Protein AF-A0A743YDM2-F1 (afdb_monomer)

Foldseek 3Di:
DVVVVVVVVLVVVVVVLLVVQVVCVVVLPDDDLVVLLSLLSLQVSLVVQLVVCLVVVQPVNAQVCSLQCVNRDDPSSSPRPQVNQKGKHWDADPQSKIKIKIFGFECPCCVRPNLVRQVSSVVSNVVPPPDPFAKDKDQFLVVVCVDPRVRVNVVCVVGYDDGRTMMIMTIGDND

Organism: Salmonella enterica (NCBI:txid28901)

Nearest PDB structures (foldseek):
  5n9s-assembly1_A  TM=4.326E-01  e=4.374E-01  Homo sapiens
  6j0f-assembly1_A  TM=4.105E-01  e=1.142E+00  Photorhabdus asymbiotica subsp. asymbiotica ATCC 43949
  3hdu-assembly1_A  TM=2.622E-01  e=3.794E+00  Syntrophus aciditrophicus SB
  4i3h-assembly1_B  TM=2.289E-01  e=6.914E+00  Streptococcus pneumoniae TIGR4
  6qao-assembly2_E  TM=2.071E-01  e=9.333E+00  Homo sapiens

Sequence (175 aa):
MLQFIVVFFGTLVSVVTVNTFDHIGSQVSLISNANAKAYVNILFQRQLFSYSFCRYAGQKCDADTLSIPRLYLPLPLAQGPVQQQLYTCYQELNNNGFVLLTGFEHDFLESKVGLLKAWQIVNAMMDSIATDVPLTVYTSRNKLMANDWKKINACVNEHVTVNDSFFLVSKYTGE

Structure (mmCIF, N/CA/C/O backbone):
data_AF-A0A743YDM2-F1
#
_entry.id   AF-A0A743YDM2-F1
#
loop_
_atom_site.group_PDB
_atom_site.id
_atom_site.type_symbol
_atom_site.label_atom_id
_atom_site.label_alt_id
_atom_site.label_comp_id
_atom_site.label_asym_id
_atom_site.label_entity_id
_atom_site.label_seq_id
_atom_site.pdbx_PDB_ins_code
_atom_site.Cartn_x
_atom_site.Cartn_y
_atom_site.Cartn_z
_atom_site.occupancy
_atom_site.B_iso_or_equiv
_atom_site.auth_seq_id
_atom_site.auth_comp_id
_atom_site.auth_asym_id
_atom_site.auth_atom_id
_atom_site.pdbx_PDB_model_num
ATOM 1 N N . MET A 1 1 ? 7.419 19.513 -16.460 1.00 35.84 1 MET A N 1
ATOM 2 C CA . MET A 1 1 ? 6.899 20.679 -15.707 1.00 35.84 1 MET A CA 1
ATOM 3 C C . MET A 1 1 ? 5.604 20.345 -14.955 1.00 35.84 1 MET A C 1
ATOM 5 O O . MET A 1 1 ? 5.561 20.575 -13.758 1.00 35.84 1 MET A O 1
ATOM 9 N N . LEU A 1 2 ? 4.607 19.704 -15.588 1.00 28.81 2 LEU A N 1
ATOM 10 C CA . LEU A 1 2 ? 3.336 19.315 -14.941 1.00 28.81 2 LEU A CA 1
ATOM 11 C C . LEU A 1 2 ? 3.485 18.308 -13.771 1.00 28.81 2 LEU A C 1
ATOM 13 O O . LEU A 1 2 ? 2.856 18.469 -12.734 1.00 28.81 2 LEU A O 1
ATOM 17 N N . GLN A 1 3 ? 4.368 17.308 -13.884 1.00 34.09 3 GLN A N 1
ATOM 18 C CA . GLN A 1 3 ? 4.588 16.308 -12.820 1.00 34.09 3 GLN A CA 1
ATOM 19 C C . GLN A 1 3 ? 5.257 16.880 -11.559 1.00 34.09 3 GLN A C 1
ATOM 21 O O . GLN A 1 3 ? 4.921 16.474 -10.452 1.00 34.09 3 GLN A O 1
ATOM 26 N N . PHE A 1 4 ? 6.152 17.864 -11.710 1.00 27.94 4 PHE A N 1
ATOM 27 C CA . PHE A 1 4 ? 6.737 18.579 -10.569 1.00 27.94 4 PHE A CA 1
ATOM 28 C C . PHE A 1 4 ? 5.678 19.376 -9.809 1.00 27.94 4 PHE A C 1
ATOM 30 O O . PHE A 1 4 ? 5.741 19.447 -8.590 1.00 27.94 4 PHE A O 1
ATOM 37 N N . ILE A 1 5 ? 4.676 19.911 -10.511 1.00 32.78 5 ILE A N 1
ATOM 38 C CA . ILE A 1 5 ? 3.542 20.617 -9.909 1.00 32.78 5 ILE A CA 1
ATOM 39 C C . ILE A 1 5 ? 2.661 19.632 -9.125 1.00 32.78 5 ILE A C 1
ATOM 41 O O . ILE A 1 5 ? 2.328 19.914 -7.982 1.00 32.78 5 ILE A O 1
ATOM 45 N N . VAL A 1 6 ? 2.357 18.446 -9.663 1.00 41.78 6 VAL A N 1
ATOM 46 C CA . VAL A 1 6 ? 1.567 17.422 -8.945 1.00 41.78 6 VAL A CA 1
ATOM 47 C C . VAL A 1 6 ? 2.293 16.912 -7.697 1.00 41.78 6 VAL A C 1
ATOM 49 O O . VAL A 1 6 ? 1.687 16.833 -6.632 1.00 41.78 6 VAL A O 1
ATOM 52 N N . VAL A 1 7 ? 3.598 16.633 -7.789 1.00 39.94 7 VAL A N 1
ATOM 53 C CA . VAL A 1 7 ? 4.407 16.239 -6.623 1.00 39.94 7 VAL A CA 1
ATOM 54 C C . VAL A 1 7 ? 4.494 17.388 -5.618 1.00 39.94 7 VAL A C 1
ATOM 56 O O . VAL A 1 7 ? 4.344 17.155 -4.424 1.00 39.94 7 VAL A O 1
ATOM 59 N N . PHE A 1 8 ? 4.658 18.634 -6.067 1.00 36.44 8 PHE A N 1
ATOM 60 C CA . PHE A 1 8 ? 4.736 19.814 -5.201 1.00 36.44 8 PHE A CA 1
ATOM 61 C C . PHE A 1 8 ? 3.412 20.117 -4.485 1.00 36.44 8 PHE A C 1
ATOM 63 O O . PHE A 1 8 ? 3.421 20.301 -3.272 1.00 36.44 8 PHE A O 1
ATOM 70 N N . PHE A 1 9 ? 2.269 20.092 -5.180 1.00 37.41 9 PHE A N 1
ATOM 71 C CA . PHE A 1 9 ? 0.946 20.259 -4.564 1.00 37.41 9 PHE A CA 1
ATOM 72 C C . PHE A 1 9 ? 0.559 19.057 -3.699 1.00 37.41 9 PHE A C 1
ATOM 74 O O . PHE A 1 9 ? 0.016 19.251 -2.615 1.00 37.41 9 PHE A O 1
ATOM 81 N N . GLY A 1 10 ? 0.915 17.835 -4.107 1.00 38.91 10 GLY A N 1
ATOM 82 C CA . GLY A 1 10 ? 0.796 16.642 -3.269 1.00 38.91 10 GLY A CA 1
ATOM 83 C C . GLY A 1 10 ? 1.594 16.786 -1.974 1.00 38.91 10 GLY A C 1
ATOM 84 O O . GLY A 1 10 ? 1.074 16.482 -0.908 1.00 38.91 10 GLY A O 1
ATOM 85 N N . THR A 1 11 ? 2.806 17.348 -2.052 1.00 41.12 11 THR A N 1
ATOM 86 C CA . THR A 1 11 ? 3.672 17.627 -0.896 1.00 41.12 11 THR A CA 1
ATOM 87 C C . THR A 1 11 ? 3.130 18.776 -0.038 1.00 41.12 11 THR A C 1
ATOM 89 O O . THR A 1 11 ? 3.156 18.670 1.181 1.00 41.12 11 THR A O 1
ATOM 92 N N . LEU A 1 12 ? 2.580 19.842 -0.629 1.00 35.06 12 LEU A N 1
ATOM 93 C CA . LEU A 1 12 ? 1.975 20.976 0.087 1.00 35.06 12 LEU A CA 1
ATOM 94 C C . LEU A 1 12 ? 0.701 20.577 0.837 1.00 35.06 12 LEU A C 1
ATOM 96 O O . LEU A 1 12 ? 0.570 20.892 2.018 1.00 35.06 12 LEU A O 1
ATOM 100 N N . VAL A 1 13 ? -0.199 19.829 0.187 1.00 45.97 13 VAL A N 1
ATOM 101 C CA . VAL A 1 13 ? -1.374 19.238 0.844 1.00 45.97 13 VAL A CA 1
ATOM 102 C C . VAL A 1 13 ? -0.910 18.335 1.982 1.00 45.97 13 VAL A C 1
ATOM 104 O O . VAL A 1 13 ? -1.405 18.488 3.095 1.00 45.97 13 VAL A O 1
ATOM 107 N N . SER A 1 14 ? 0.094 17.487 1.740 1.00 42.56 14 SER A N 1
ATOM 108 C CA . SER A 1 14 ? 0.728 16.620 2.738 1.00 42.56 14 SER A CA 1
ATOM 109 C C . SER A 1 14 ? 1.306 17.361 3.942 1.00 42.56 14 SER A C 1
ATOM 111 O O . SER A 1 14 ? 1.074 16.948 5.069 1.00 42.56 14 SER A O 1
ATOM 113 N N . VAL A 1 15 ? 2.039 18.457 3.746 1.00 41.38 15 VAL A N 1
ATOM 114 C CA . VAL A 1 15 ? 2.646 19.235 4.841 1.00 41.38 15 VAL A CA 1
ATOM 115 C C . VAL A 1 15 ? 1.570 19.936 5.676 1.00 41.38 15 VAL A C 1
ATOM 117 O O . VAL A 1 15 ? 1.643 19.923 6.905 1.00 41.38 15 VAL A O 1
ATOM 120 N N . VAL A 1 16 ? 0.522 20.471 5.039 1.00 40.78 16 VAL A N 1
ATOM 121 C CA . VAL A 1 16 ? -0.652 21.013 5.749 1.00 40.78 16 VAL A CA 1
ATOM 122 C C . VAL A 1 16 ? -1.383 19.908 6.519 1.00 40.78 16 VAL A C 1
ATOM 124 O O . VAL A 1 16 ? -1.820 20.128 7.650 1.00 40.78 16 VAL A O 1
ATOM 127 N N . THR A 1 17 ? -1.457 18.693 5.967 1.00 44.97 17 THR A N 1
ATOM 128 C CA . THR A 1 17 ? -2.038 17.557 6.692 1.00 44.97 17 THR A CA 1
ATOM 129 C C . THR A 1 17 ? -1.159 17.142 7.870 1.00 44.97 17 THR A C 1
ATOM 131 O O . THR A 1 17 ? -1.695 16.972 8.956 1.00 44.97 17 THR A O 1
ATOM 134 N N . VAL A 1 18 ? 0.167 17.045 7.718 1.00 41.50 18 VAL A N 1
ATOM 135 C CA . VAL A 1 18 ? 1.112 16.665 8.793 1.00 41.50 18 VAL A CA 1
ATOM 136 C C . VAL A 1 18 ? 0.987 17.583 10.017 1.00 41.50 18 VAL A C 1
ATOM 138 O O . VAL A 1 18 ? 0.868 17.078 11.130 1.00 41.50 18 VAL A O 1
ATOM 141 N N . ASN A 1 19 ? 0.887 18.905 9.827 1.00 35.59 19 ASN A N 1
ATOM 142 C CA . ASN A 1 19 ? 0.643 19.850 10.932 1.00 35.59 19 ASN A CA 1
ATOM 143 C C . ASN A 1 19 ? -0.728 19.654 11.605 1.00 35.59 19 ASN A C 1
ATOM 145 O O . ASN A 1 19 ? -0.878 19.866 12.806 1.00 35.59 19 ASN A O 1
ATOM 149 N N . THR A 1 20 ? -1.729 19.220 10.839 1.00 42.69 20 THR A N 1
ATOM 150 C CA . THR A 1 20 ? -3.049 18.853 11.372 1.00 42.69 20 THR A CA 1
ATOM 151 C C . THR A 1 20 ? -2.995 17.498 12.109 1.00 42.69 20 THR A C 1
ATOM 153 O O . THR A 1 20 ? -3.780 17.256 13.021 1.00 42.69 20 THR A O 1
ATOM 156 N N . PHE A 1 21 ? -2.040 16.622 11.768 1.00 41.91 21 PHE A N 1
ATOM 157 C CA . PHE A 1 21 ? -1.902 15.254 12.287 1.00 41.91 21 PHE A CA 1
ATOM 158 C C . PHE A 1 21 ? -1.112 15.120 13.591 1.00 41.91 21 PHE A C 1
ATOM 160 O O . PHE A 1 21 ? -1.463 14.244 14.384 1.00 41.91 21 PHE A O 1
ATOM 167 N N . ASP A 1 22 ? -0.137 15.991 13.872 1.00 39.44 22 ASP A N 1
ATOM 168 C CA . ASP A 1 22 ? 0.511 16.046 15.200 1.00 39.44 22 ASP A CA 1
ATOM 169 C C . ASP A 1 22 ? -0.520 16.271 16.325 1.00 39.44 22 ASP A C 1
ATOM 171 O O . ASP A 1 22 ? -0.333 15.835 17.459 1.00 39.44 22 ASP A O 1
ATOM 175 N N . HIS A 1 23 ? -1.667 16.873 15.992 1.00 37.69 23 HIS A N 1
ATOM 176 C CA . HIS A 1 23 ? -2.803 17.070 16.895 1.00 37.69 23 HIS A CA 1
ATOM 177 C C . HIS A 1 23 ? -3.857 15.942 16.854 1.00 37.69 23 HIS A C 1
ATOM 179 O O . HIS A 1 23 ? -4.683 15.845 17.759 1.00 37.69 23 HIS A O 1
ATOM 185 N N . ILE A 1 24 ? -3.843 15.054 15.851 1.00 37.78 24 ILE A N 1
ATOM 186 C CA . ILE A 1 24 ? -4.787 13.919 15.753 1.00 37.78 24 ILE A CA 1
ATOM 187 C C . ILE A 1 24 ? -4.379 12.783 16.698 1.00 37.78 24 ILE A C 1
ATOM 189 O O . ILE A 1 24 ? -5.244 12.130 17.283 1.00 37.78 24 ILE A O 1
ATOM 193 N N . GLY A 1 25 ? -3.074 12.587 16.921 1.00 33.50 25 GLY A N 1
ATOM 194 C CA . GLY A 1 25 ? -2.565 11.600 17.880 1.00 33.50 25 GLY A CA 1
ATOM 195 C C . GLY A 1 25 ? -3.013 11.843 19.329 1.00 33.50 25 GLY A C 1
ATOM 196 O O . GLY A 1 25 ? -3.087 10.892 20.105 1.00 33.50 25 GLY A O 1
ATOM 197 N N . SER A 1 26 ? -3.367 13.084 19.683 1.00 34.53 26 SER A N 1
ATOM 198 C CA . SER A 1 26 ? -3.766 13.498 21.036 1.00 34.53 26 SER A CA 1
ATOM 199 C C . SER A 1 26 ? -5.280 13.697 21.234 1.00 34.53 26 SER A C 1
ATOM 201 O O . SER A 1 26 ? -5.707 13.918 22.366 1.00 34.53 26 SER A O 1
ATOM 203 N N . GLN A 1 27 ? -6.116 13.560 20.190 1.00 32.16 27 GLN A N 1
ATOM 204 C CA . GLN A 1 27 ? -7.583 13.751 20.249 1.00 32.16 27 GLN A CA 1
ATOM 205 C C . GLN A 1 27 ? -8.399 12.520 19.791 1.00 32.16 27 GLN A C 1
ATOM 207 O O . GLN A 1 27 ? -9.477 12.633 19.207 1.00 32.16 27 GLN A O 1
ATOM 212 N N . VAL A 1 28 ? -7.904 11.313 20.077 1.00 35.66 28 VAL A N 1
ATOM 213 C CA . VAL A 1 28 ? -8.441 10.018 19.595 1.00 35.66 28 VAL A CA 1
ATOM 214 C C . VAL A 1 28 ? -9.808 9.622 20.211 1.00 35.66 28 VAL A C 1
ATOM 216 O O . VAL A 1 28 ? -10.257 8.494 20.048 1.00 35.66 28 VAL A O 1
ATOM 219 N N . SER A 1 29 ? -10.536 10.508 20.901 1.00 30.08 29 SER A N 1
ATOM 220 C CA . SER A 1 29 ? -11.800 10.125 21.559 1.00 30.08 29 SER A CA 1
ATOM 221 C C . SER A 1 29 ? -13.049 10.187 20.666 1.00 30.08 29 SER A C 1
ATOM 223 O O . SER A 1 29 ? -14.034 9.524 20.985 1.00 30.08 29 SER A O 1
ATOM 225 N N . LEU A 1 30 ? -13.045 10.890 19.523 1.00 35.41 30 LEU A N 1
ATOM 226 C CA . LEU A 1 30 ? -14.233 11.025 18.660 1.00 35.41 30 LEU A CA 1
ATOM 227 C C . LEU A 1 30 ? -13.859 11.122 17.168 1.00 35.41 30 LEU A C 1
ATOM 229 O O . LEU A 1 30 ? -13.587 12.191 16.632 1.00 35.41 30 LEU A O 1
ATOM 233 N N . ILE A 1 31 ? -13.858 9.989 16.463 1.00 42.94 31 ILE A N 1
ATOM 234 C CA . ILE A 1 31 ? -13.616 9.952 15.008 1.00 42.94 31 ILE A CA 1
ATOM 235 C C . ILE A 1 31 ? -14.871 10.404 14.253 1.00 42.94 31 ILE A C 1
ATOM 237 O O . ILE A 1 31 ? -15.864 9.679 14.223 1.00 42.94 31 ILE A O 1
ATOM 241 N N . SER A 1 32 ? -14.800 11.591 13.645 1.00 48.72 32 SER A N 1
ATOM 242 C CA . SER A 1 32 ? -15.741 12.105 12.640 1.00 48.72 32 SER A CA 1
ATOM 243 C C . SER A 1 32 ? -15.372 11.610 11.226 1.00 48.72 32 SER A C 1
ATOM 245 O O . SER A 1 32 ? -14.256 11.135 11.002 1.00 48.72 32 SER A O 1
ATOM 247 N N . ASN A 1 33 ? -16.264 11.766 10.235 1.00 53.03 33 ASN A N 1
ATOM 248 C CA . ASN A 1 33 ? -15.992 11.433 8.819 1.00 53.03 33 ASN A CA 1
ATOM 249 C C . ASN A 1 33 ? -14.731 12.117 8.247 1.00 53.03 33 ASN A C 1
ATOM 251 O O . ASN A 1 33 ? -14.134 11.613 7.296 1.00 53.03 33 ASN A O 1
ATOM 255 N N . ALA A 1 34 ? -14.308 13.251 8.815 1.00 53.41 34 ALA A N 1
ATOM 256 C CA . ALA A 1 34 ? -13.083 13.938 8.409 1.00 53.41 34 ALA A CA 1
ATOM 257 C C . ALA A 1 34 ? -11.826 13.112 8.736 1.00 53.41 34 ALA A C 1
ATOM 259 O O . ALA A 1 34 ? -10.914 13.036 7.918 1.00 53.41 34 ALA A O 1
ATOM 260 N N . ASN A 1 35 ? -11.815 12.419 9.878 1.00 60.00 35 ASN A N 1
ATOM 261 C CA . ASN A 1 35 ? -10.681 11.606 10.322 1.00 60.00 35 ASN A CA 1
ATOM 262 C C . ASN A 1 35 ? -10.539 10.329 9.479 1.00 60.00 35 ASN A C 1
ATOM 264 O O . ASN A 1 35 ? -9.427 9.950 9.123 1.00 60.00 35 ASN A O 1
ATOM 268 N N . ALA A 1 36 ? -11.657 9.706 9.087 1.00 64.12 36 ALA A N 1
ATOM 269 C CA . ALA A 1 36 ? -11.654 8.573 8.159 1.00 64.12 36 ALA A CA 1
ATOM 270 C C . ALA A 1 36 ? -11.031 8.956 6.804 1.00 64.12 36 ALA A C 1
ATOM 272 O O . ALA A 1 36 ? -10.113 8.286 6.336 1.00 64.12 36 ALA A O 1
ATOM 273 N N . LYS A 1 37 ? -11.449 10.091 6.223 1.00 64.75 37 LYS A N 1
ATOM 274 C CA . LYS A 1 37 ? -10.855 10.637 4.989 1.00 64.75 37 LYS A CA 1
ATOM 275 C C . LYS A 1 37 ? -9.361 10.933 5.136 1.00 64.75 37 LYS A C 1
ATOM 277 O O . LYS A 1 37 ? -8.604 10.766 4.187 1.00 64.75 37 LYS A O 1
ATOM 282 N N . ALA A 1 38 ? -8.927 11.339 6.325 1.00 69.62 38 ALA A N 1
ATOM 283 C CA . ALA A 1 38 ? -7.529 11.617 6.613 1.00 69.62 38 ALA A CA 1
ATOM 284 C C . ALA A 1 38 ? -6.662 10.338 6.542 1.00 69.62 38 ALA A C 1
ATOM 286 O O . ALA A 1 38 ? -5.636 10.340 5.863 1.00 69.62 38 ALA A O 1
ATOM 287 N N . TYR A 1 39 ? -7.101 9.228 7.154 1.00 74.62 39 TYR A N 1
ATOM 288 C CA . TYR A 1 39 ? -6.417 7.926 7.044 1.00 74.62 39 TYR A CA 1
ATOM 289 C C . TYR A 1 39 ? -6.379 7.408 5.605 1.00 74.62 39 TYR A C 1
ATOM 291 O O . TYR A 1 39 ? -5.335 6.947 5.143 1.00 74.62 39 TYR A O 1
ATOM 299 N N . VAL A 1 40 ? -7.499 7.539 4.888 1.00 73.06 40 VAL A N 1
ATOM 300 C CA . VAL A 1 40 ? -7.595 7.208 3.461 1.00 73.06 40 VAL A CA 1
ATOM 301 C C . VAL A 1 40 ? -6.563 7.988 2.646 1.00 73.06 40 VAL A C 1
ATOM 303 O O . VAL A 1 40 ? -5.809 7.396 1.877 1.00 73.06 40 VAL A O 1
ATOM 306 N N . ASN A 1 41 ? -6.468 9.301 2.855 1.00 74.19 41 ASN A N 1
ATOM 307 C CA . ASN A 1 41 ? -5.522 10.149 2.135 1.00 74.19 41 ASN A CA 1
ATOM 308 C C . ASN A 1 41 ? -4.063 9.763 2.404 1.00 74.19 41 ASN A C 1
ATOM 310 O O . ASN A 1 41 ? -3.278 9.713 1.461 1.00 74.19 41 ASN A O 1
ATOM 314 N N . ILE A 1 42 ? -3.692 9.453 3.651 1.00 77.62 42 ILE A N 1
ATOM 315 C CA . ILE A 1 42 ? -2.323 9.018 3.981 1.00 77.62 42 ILE A CA 1
ATOM 316 C C . ILE A 1 42 ? -1.993 7.700 3.271 1.00 77.62 42 ILE A C 1
ATOM 318 O O . ILE A 1 42 ? -0.915 7.576 2.683 1.00 77.62 42 ILE A O 1
ATOM 322 N N . LEU A 1 43 ? -2.907 6.726 3.305 1.00 82.06 43 LEU A N 1
ATOM 323 C CA . LEU A 1 43 ? -2.708 5.438 2.643 1.00 82.06 43 LEU A CA 1
ATOM 324 C C . LEU A 1 43 ? -2.558 5.609 1.126 1.00 82.06 43 LEU A C 1
ATOM 326 O O . LEU A 1 43 ? -1.627 5.065 0.533 1.00 82.06 43 LEU A O 1
ATOM 330 N N . PHE A 1 44 ? -3.421 6.418 0.504 1.00 78.12 44 PHE A N 1
ATOM 331 C CA . PHE A 1 44 ? -3.321 6.733 -0.921 1.00 78.12 44 PHE A CA 1
ATOM 332 C C . PHE A 1 44 ? -2.023 7.452 -1.269 1.00 78.12 44 PHE A C 1
ATOM 334 O O . PHE A 1 44 ? -1.393 7.107 -2.264 1.00 78.12 44 PHE A O 1
ATOM 341 N N . GLN A 1 45 ? -1.594 8.425 -0.461 1.00 79.50 45 GLN A N 1
ATOM 342 C CA . GLN A 1 45 ? -0.308 9.091 -0.655 1.00 79.50 45 GLN A CA 1
ATOM 343 C C . GLN A 1 45 ? 0.824 8.066 -0.628 1.00 79.50 45 GLN A C 1
ATOM 345 O O . GLN A 1 45 ? 1.646 8.044 -1.542 1.00 79.50 45 GLN A O 1
ATOM 350 N N . ARG A 1 46 ? 0.838 7.177 0.374 1.00 85.75 46 ARG A N 1
ATOM 351 C CA . ARG A 1 46 ? 1.853 6.127 0.487 1.00 85.75 46 ARG A CA 1
ATOM 352 C C . ARG A 1 46 ? 1.880 5.238 -0.758 1.00 85.75 46 ARG A C 1
ATOM 354 O O . ARG A 1 46 ? 2.941 5.105 -1.364 1.00 85.75 46 ARG A O 1
ATOM 361 N N . GLN A 1 47 ? 0.726 4.731 -1.192 1.00 86.31 47 GLN A N 1
ATOM 362 C CA . GLN A 1 47 ? 0.600 3.914 -2.403 1.00 86.31 47 GLN A CA 1
ATOM 363 C C . GLN A 1 47 ? 1.059 4.663 -3.661 1.00 86.31 47 GLN A C 1
ATOM 365 O O . GLN A 1 47 ? 1.773 4.100 -4.489 1.00 86.31 47 GLN A O 1
ATOM 370 N N . LEU A 1 48 ? 0.669 5.930 -3.820 1.00 82.31 48 LEU A N 1
ATOM 371 C CA . LEU A 1 48 ? 1.005 6.747 -4.986 1.00 82.31 48 LEU A CA 1
ATOM 372 C C . LEU A 1 48 ? 2.517 6.971 -5.101 1.00 82.31 48 LEU A C 1
ATOM 374 O O . LEU A 1 48 ? 3.077 6.829 -6.192 1.00 82.31 48 LEU A O 1
ATOM 378 N N . PHE A 1 49 ? 3.178 7.300 -3.987 1.00 84.25 49 PHE A N 1
ATOM 379 C CA . PHE A 1 49 ? 4.630 7.467 -3.949 1.00 84.25 49 PHE A CA 1
ATOM 380 C C . PHE A 1 49 ? 5.348 6.137 -4.207 1.00 84.25 49 PHE A C 1
ATOM 382 O O . PHE A 1 49 ? 6.237 6.109 -5.057 1.00 84.25 49 PHE A O 1
ATOM 389 N N . SER A 1 50 ? 4.931 5.034 -3.569 1.00 88.06 50 SER A N 1
ATOM 390 C CA . SER A 1 50 ? 5.491 3.696 -3.829 1.00 88.06 50 SER A CA 1
ATOM 391 C C . SER A 1 50 ? 5.347 3.292 -5.299 1.00 88.06 50 SER A C 1
ATOM 393 O O . SER A 1 50 ? 6.316 2.869 -5.922 1.00 88.06 50 SER A O 1
ATOM 395 N N . TYR A 1 51 ? 4.156 3.464 -5.878 1.00 87.00 51 TYR A N 1
ATOM 396 C CA . TYR A 1 51 ? 3.878 3.118 -7.271 1.00 87.00 51 TYR A CA 1
ATOM 397 C C . TYR A 1 51 ? 4.715 3.933 -8.244 1.00 87.00 51 TYR A C 1
ATOM 399 O O . TYR A 1 51 ? 5.334 3.373 -9.147 1.00 87.00 51 TYR A O 1
ATOM 407 N N . SER A 1 52 ? 4.757 5.251 -8.046 1.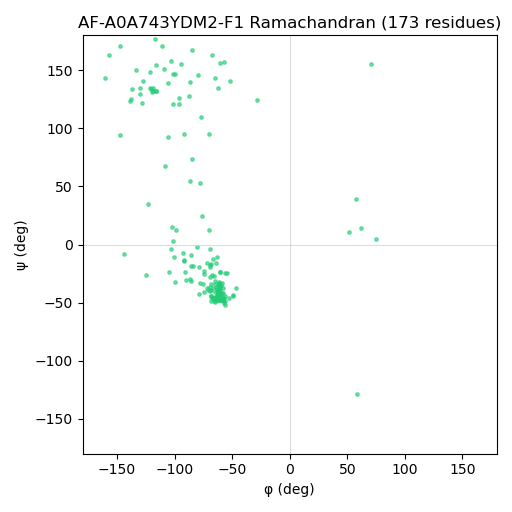00 83.62 52 SER A N 1
ATOM 408 C CA . SER A 1 52 ? 5.556 6.138 -8.887 1.00 83.62 52 SER A CA 1
ATOM 409 C C . SER A 1 52 ? 7.029 5.758 -8.800 1.00 83.62 52 SER A C 1
ATOM 411 O O . SER A 1 52 ? 7.669 5.569 -9.830 1.00 83.62 52 SER A O 1
ATOM 413 N N . PHE A 1 53 ? 7.546 5.562 -7.585 1.00 86.56 53 PHE A N 1
ATOM 414 C CA . PHE A 1 53 ? 8.919 5.129 -7.368 1.00 86.56 53 PHE A CA 1
ATOM 415 C C . PHE A 1 53 ? 9.220 3.814 -8.095 1.00 86.56 53 PHE A C 1
ATOM 417 O O . PHE A 1 53 ? 10.144 3.788 -8.903 1.00 86.56 53 PHE A O 1
ATOM 424 N N . CYS A 1 54 ? 8.412 2.763 -7.912 1.00 87.81 54 CYS A N 1
ATOM 425 C CA . CYS A 1 54 ? 8.640 1.486 -8.593 1.00 87.81 54 CYS A CA 1
ATOM 426 C C . CYS A 1 54 ? 8.555 1.590 -10.114 1.00 87.81 54 CYS A C 1
ATOM 428 O O . CYS A 1 54 ? 9.391 1.022 -10.815 1.00 87.81 54 CYS A O 1
ATOM 430 N N . ARG A 1 55 ? 7.582 2.342 -10.638 1.00 85.19 55 ARG A N 1
ATOM 431 C CA . ARG A 1 55 ? 7.423 2.536 -12.082 1.00 85.19 55 ARG A CA 1
ATOM 432 C C . ARG A 1 55 ? 8.659 3.176 -12.718 1.00 85.19 55 ARG A C 1
ATOM 434 O O . ARG A 1 55 ? 8.988 2.831 -13.847 1.00 85.19 55 ARG A O 1
ATOM 441 N N . TYR A 1 56 ? 9.345 4.078 -12.013 1.00 81.44 56 TYR A N 1
ATOM 442 C CA . TYR A 1 56 ? 10.565 4.724 -12.513 1.00 81.44 56 TYR A CA 1
ATOM 443 C C . TYR A 1 56 ? 11.857 3.969 -12.164 1.00 81.44 56 TYR A C 1
ATOM 445 O O . TYR A 1 56 ? 12.824 4.042 -12.919 1.00 81.44 56 TYR A O 1
ATOM 453 N N . ALA A 1 57 ? 11.895 3.256 -11.037 1.00 78.19 57 ALA A N 1
ATOM 454 C CA . ALA A 1 57 ? 13.074 2.531 -10.564 1.00 78.19 57 ALA A CA 1
ATOM 455 C C . ALA A 1 57 ? 13.225 1.132 -11.193 1.00 78.19 57 ALA A C 1
ATOM 457 O O . ALA A 1 57 ? 14.321 0.564 -11.164 1.00 78.19 57 ALA A O 1
ATOM 458 N N . GLY A 1 58 ? 12.150 0.575 -11.763 1.00 69.75 58 GLY A N 1
ATOM 459 C CA . GLY A 1 58 ? 12.138 -0.761 -12.359 1.00 69.75 58 GLY A CA 1
ATOM 460 C C . GLY A 1 58 ? 12.536 -1.833 -11.341 1.00 69.75 58 GLY A C 1
ATOM 461 O O . GLY A 1 58 ? 12.024 -1.859 -10.224 1.00 69.75 58 GLY A O 1
ATOM 462 N N . GLN A 1 59 ? 13.503 -2.677 -11.707 1.00 63.88 59 GLN A N 1
ATOM 463 C CA . GLN A 1 59 ? 14.002 -3.786 -10.877 1.00 63.88 59 GLN A CA 1
ATOM 464 C C . GLN A 1 59 ? 14.675 -3.357 -9.561 1.00 63.88 59 GLN A C 1
ATOM 466 O O . GLN A 1 59 ? 14.942 -4.198 -8.712 1.00 63.88 59 GLN A O 1
ATOM 471 N N . LYS A 1 60 ? 14.950 -2.060 -9.364 1.00 69.81 60 LYS A N 1
ATOM 472 C CA . LYS A 1 60 ? 15.474 -1.532 -8.092 1.00 69.81 60 LYS A CA 1
ATOM 473 C C . LYS A 1 60 ? 14.388 -1.315 -7.034 1.00 69.81 60 LYS A C 1
ATOM 475 O O . LYS A 1 60 ? 14.698 -0.857 -5.940 1.00 69.81 60 LYS A O 1
ATOM 480 N N . CYS A 1 61 ? 13.124 -1.573 -7.367 1.00 81.94 61 CYS A N 1
ATOM 481 C CA . CYS A 1 61 ? 12.031 -1.522 -6.412 1.00 81.94 61 CYS A CA 1
ATOM 482 C C . CYS A 1 61 ? 11.816 -2.905 -5.799 1.00 81.94 61 CYS A C 1
ATOM 484 O O . CYS A 1 61 ? 11.128 -3.728 -6.388 1.00 81.94 61 CYS A O 1
ATOM 486 N N . ASP A 1 62 ? 12.405 -3.173 -4.639 1.00 82.50 62 ASP A N 1
ATOM 487 C CA . ASP A 1 62 ? 12.141 -4.388 -3.866 1.00 82.50 62 ASP A CA 1
ATOM 488 C C . ASP A 1 62 ? 11.390 -4.077 -2.562 1.00 82.50 62 ASP A C 1
ATOM 490 O O . ASP A 1 62 ? 11.167 -2.918 -2.195 1.00 82.50 62 ASP A O 1
ATOM 494 N N . ALA A 1 63 ? 10.931 -5.133 -1.886 1.00 78.25 63 ALA A N 1
ATOM 495 C CA . ALA A 1 63 ? 10.177 -5.007 -0.641 1.00 78.25 63 ALA A CA 1
ATOM 496 C C . ALA A 1 63 ? 11.003 -4.312 0.458 1.00 78.25 63 ALA A C 1
ATOM 498 O O . ALA A 1 63 ? 10.472 -3.461 1.168 1.00 78.25 63 ALA A O 1
ATOM 499 N N . ASP A 1 64 ? 12.306 -4.593 0.533 1.00 82.75 64 ASP A N 1
ATOM 500 C CA . ASP A 1 64 ? 13.216 -3.989 1.510 1.00 82.75 64 ASP A CA 1
ATOM 501 C C . ASP A 1 64 ? 13.320 -2.473 1.303 1.00 82.75 64 ASP A C 1
ATOM 503 O O . ASP A 1 64 ? 13.154 -1.694 2.242 1.00 82.75 64 ASP A O 1
ATOM 507 N N . THR A 1 65 ? 13.489 -2.024 0.060 1.00 83.12 65 THR A N 1
ATOM 508 C CA . THR A 1 65 ? 13.498 -0.600 -0.298 1.00 83.12 65 THR A CA 1
ATOM 509 C C . THR A 1 65 ? 12.170 0.069 0.060 1.00 83.12 65 THR A C 1
ATOM 511 O O . THR A 1 65 ? 12.138 1.185 0.584 1.00 83.12 65 THR A O 1
ATOM 514 N N . LEU A 1 66 ? 11.051 -0.612 -0.185 1.00 86.12 66 LEU A N 1
ATOM 515 C CA . LEU A 1 66 ? 9.715 -0.085 0.097 1.00 86.12 66 LEU A CA 1
ATOM 516 C C . LEU A 1 66 ? 9.359 -0.076 1.590 1.00 86.12 66 LEU A C 1
ATOM 518 O O . LEU A 1 66 ? 8.528 0.742 2.007 1.00 86.12 66 LEU A O 1
ATOM 522 N N . SER A 1 67 ? 10.015 -0.912 2.394 1.00 80.50 67 SER A N 1
ATOM 523 C CA . SER A 1 67 ? 9.888 -0.931 3.855 1.00 80.50 67 SER A CA 1
ATOM 524 C C . SER A 1 67 ? 10.494 0.306 4.526 1.00 80.50 67 SER A C 1
ATOM 526 O O . SER A 1 67 ? 10.138 0.633 5.656 1.00 80.50 67 SER A O 1
ATOM 528 N N . ILE A 1 68 ? 11.360 1.050 3.823 1.00 84.81 68 ILE A N 1
ATOM 529 C CA . ILE A 1 68 ? 12.027 2.247 4.343 1.00 84.81 68 ILE A CA 1
ATOM 530 C C . ILE A 1 68 ? 11.392 3.498 3.706 1.00 84.81 68 ILE A C 1
ATOM 532 O O . ILE A 1 68 ? 11.852 3.956 2.656 1.00 84.81 68 ILE A O 1
ATOM 536 N N . PRO A 1 69 ? 10.371 4.124 4.342 1.00 80.06 69 PRO A N 1
ATOM 537 C CA . PRO A 1 69 ? 9.645 5.279 3.802 1.00 80.06 69 PRO A CA 1
ATOM 538 C C . PRO A 1 69 ? 10.543 6.387 3.237 1.00 80.06 69 PRO A C 1
ATOM 540 O O . PRO A 1 69 ? 10.232 7.008 2.226 1.00 80.06 69 PRO A O 1
ATOM 543 N N . ARG A 1 70 ? 11.681 6.641 3.892 1.00 81.00 70 ARG A N 1
ATOM 544 C CA . ARG A 1 70 ? 12.609 7.727 3.540 1.00 81.00 70 ARG A CA 1
ATOM 545 C C . ARG A 1 70 ? 13.253 7.569 2.162 1.00 81.00 70 ARG A C 1
ATOM 547 O O . ARG A 1 70 ? 13.809 8.543 1.667 1.00 81.00 70 ARG A O 1
ATOM 554 N N . LEU A 1 71 ? 13.202 6.382 1.557 1.00 81.06 71 LEU A N 1
ATOM 555 C CA . LEU A 1 71 ? 13.794 6.134 0.241 1.00 81.06 71 LEU A CA 1
ATOM 556 C C . LEU A 1 71 ? 12.932 6.653 -0.915 1.00 81.06 71 LEU A C 1
ATOM 558 O O . LEU A 1 71 ? 13.452 6.867 -2.006 1.00 81.06 71 LEU A O 1
ATOM 562 N N . TYR A 1 72 ? 11.637 6.884 -0.686 1.00 79.94 72 TYR A N 1
ATOM 563 C CA . TYR A 1 72 ? 10.708 7.275 -1.752 1.00 79.94 72 TYR A CA 1
ATOM 564 C C . TYR A 1 72 ? 9.627 8.278 -1.330 1.00 79.94 72 TYR A C 1
ATOM 566 O O . TYR A 1 72 ? 8.927 8.810 -2.194 1.00 79.94 72 TYR A O 1
ATOM 574 N N . LEU A 1 73 ? 9.495 8.587 -0.035 1.00 79.69 73 LEU A N 1
ATOM 575 C CA . LEU A 1 73 ? 8.677 9.695 0.452 1.00 79.69 73 LEU A CA 1
ATOM 576 C C . LEU A 1 73 ? 9.547 10.911 0.802 1.00 79.69 73 LEU A C 1
ATOM 578 O O . LEU A 1 73 ? 10.639 10.756 1.354 1.00 79.69 73 LEU A O 1
ATOM 582 N N . PRO A 1 74 ? 9.029 12.136 0.599 1.00 73.62 74 PRO A N 1
ATOM 583 C CA . PRO A 1 74 ? 9.594 13.340 1.197 1.00 73.62 74 PRO A CA 1
ATOM 584 C C . PRO A 1 74 ? 9.782 13.191 2.713 1.00 73.62 74 PRO A C 1
ATOM 586 O O . PRO A 1 74 ? 8.908 12.661 3.402 1.00 73.62 74 PRO A O 1
ATOM 589 N N . LEU A 1 75 ? 10.892 13.718 3.242 1.00 75.75 75 LEU A N 1
ATOM 590 C CA . LEU A 1 75 ? 11.286 13.563 4.648 1.00 75.75 75 LEU A CA 1
ATOM 591 C C . LEU A 1 75 ? 10.168 13.882 5.667 1.00 75.75 75 LEU A C 1
ATOM 593 O O . LEU A 1 75 ? 9.986 13.067 6.572 1.00 75.75 75 LEU A O 1
ATOM 597 N N . PRO A 1 76 ? 9.378 14.970 5.524 1.00 72.44 76 PRO A N 1
ATOM 598 C CA . PRO A 1 76 ? 8.303 15.270 6.474 1.00 72.44 76 PRO A CA 1
ATOM 599 C C . PRO A 1 76 ? 7.223 14.185 6.527 1.00 72.44 76 PRO A C 1
ATOM 601 O O . PRO A 1 76 ? 6.673 13.905 7.585 1.00 72.44 76 PRO A O 1
ATOM 604 N N . LEU A 1 77 ? 6.940 13.536 5.393 1.00 71.19 77 LEU A N 1
ATOM 605 C CA . LEU A 1 77 ? 5.989 12.428 5.341 1.00 71.19 77 LEU A CA 1
ATOM 606 C C . LEU A 1 77 ? 6.617 11.143 5.849 1.00 71.19 77 LEU A C 1
ATOM 608 O O . LEU A 1 77 ? 6.006 10.438 6.639 1.00 71.19 77 LEU A O 1
ATOM 612 N N . ALA A 1 78 ? 7.861 10.865 5.470 1.00 76.31 78 ALA A N 1
ATOM 613 C CA . ALA A 1 78 ? 8.577 9.688 5.942 1.00 76.31 78 ALA A CA 1
ATOM 614 C C . ALA A 1 78 ? 8.762 9.660 7.475 1.00 76.31 78 ALA A C 1
ATOM 616 O O . ALA A 1 78 ? 8.967 8.592 8.048 1.00 76.31 78 ALA A O 1
ATOM 617 N N . GLN A 1 79 ? 8.721 10.821 8.136 1.00 76.50 79 GLN A N 1
ATOM 618 C CA . GLN A 1 79 ? 8.791 10.963 9.593 1.00 76.50 79 GLN A CA 1
ATOM 619 C C . GLN A 1 79 ? 7.419 10.992 10.281 1.00 76.50 79 GLN A C 1
ATOM 621 O O . GLN A 1 79 ? 7.368 10.954 11.508 1.00 76.50 79 GLN A O 1
ATOM 626 N N . GLY A 1 80 ? 6.318 11.035 9.525 1.00 73.69 80 GLY A N 1
ATOM 627 C CA . GLY A 1 80 ? 4.976 11.056 10.094 1.00 73.69 80 GLY A CA 1
ATOM 628 C C . GLY A 1 80 ? 4.686 9.779 10.897 1.00 73.69 80 GLY A C 1
ATOM 629 O O . GLY A 1 80 ? 4.946 8.680 10.401 1.00 73.69 80 GLY A O 1
ATOM 630 N N . PRO A 1 81 ? 4.101 9.869 12.103 1.00 75.38 81 PRO A N 1
ATOM 631 C CA . PRO A 1 81 ? 3.906 8.705 12.972 1.00 75.38 81 PRO A CA 1
ATOM 632 C C . PRO A 1 81 ? 3.000 7.640 12.339 1.00 75.38 81 PRO A C 1
ATOM 634 O O . PRO A 1 81 ? 3.262 6.448 12.458 1.00 75.38 81 PRO A O 1
ATOM 637 N N . VAL A 1 82 ? 1.976 8.054 11.584 1.00 76.75 82 VAL A N 1
ATOM 638 C CA . VAL A 1 82 ? 1.082 7.126 10.866 1.00 76.75 82 VAL A CA 1
ATOM 639 C C . VAL A 1 82 ? 1.796 6.431 9.700 1.00 76.75 82 VAL A C 1
ATOM 641 O O . VAL A 1 82 ? 1.469 5.299 9.372 1.00 76.75 82 VAL A O 1
ATOM 644 N N . GLN A 1 83 ? 2.810 7.057 9.096 1.00 80.31 83 GLN A N 1
ATOM 645 C CA . GLN A 1 83 ? 3.557 6.485 7.965 1.00 80.31 83 GLN A CA 1
ATOM 646 C C . GLN A 1 83 ? 4.466 5.320 8.377 1.00 80.31 83 GLN A C 1
ATOM 648 O O . GLN A 1 83 ? 4.894 4.557 7.511 1.00 80.31 83 GLN A O 1
ATOM 653 N N . GLN A 1 84 ? 4.738 5.180 9.679 1.00 78.88 84 GLN A N 1
ATOM 654 C CA . GLN A 1 84 ? 5.405 4.020 10.279 1.00 78.88 84 GLN A CA 1
ATOM 655 C C . GLN A 1 84 ? 4.434 2.883 10.624 1.00 78.88 84 GLN A C 1
ATOM 657 O O . GLN A 1 84 ? 4.875 1.810 11.005 1.00 78.88 84 GLN A O 1
ATOM 662 N N . GLN A 1 85 ? 3.125 3.124 10.524 1.00 85.00 85 GLN A N 1
ATOM 663 C CA . GLN A 1 85 ? 2.064 2.131 10.740 1.00 85.00 85 GLN A CA 1
ATOM 664 C C . GLN A 1 85 ? 1.503 1.626 9.403 1.00 85.00 85 GLN A C 1
ATOM 666 O O . GLN A 1 85 ? 0.412 1.063 9.348 1.00 85.00 85 GLN A O 1
ATOM 671 N N . LEU A 1 86 ? 2.228 1.892 8.316 1.00 86.38 86 LEU A N 1
ATOM 672 C CA . LEU A 1 86 ? 1.908 1.473 6.964 1.00 86.38 86 LEU A CA 1
ATOM 673 C C . LEU A 1 86 ? 3.030 0.588 6.443 1.00 86.38 86 LEU A C 1
ATOM 675 O O . LEU A 1 86 ? 4.194 0.995 6.470 1.00 86.38 86 LEU A O 1
ATOM 679 N N . TYR A 1 87 ? 2.656 -0.551 5.878 1.00 89.44 87 TYR A N 1
ATOM 680 C CA . TYR A 1 87 ? 3.564 -1.429 5.156 1.00 89.44 87 TYR A CA 1
ATOM 681 C C . TYR A 1 87 ? 3.253 -1.388 3.659 1.00 89.44 87 TYR A C 1
ATOM 683 O O . TYR A 1 87 ? 2.112 -1.155 3.243 1.00 89.44 87 TYR A O 1
ATOM 691 N N . THR A 1 88 ? 4.281 -1.621 2.843 1.00 91.25 88 THR A N 1
ATOM 692 C CA . THR A 1 88 ? 4.139 -1.786 1.396 1.00 91.25 88 THR A CA 1
ATOM 693 C C . THR A 1 88 ? 4.833 -3.075 0.972 1.00 91.25 88 THR A C 1
ATOM 695 O O . THR A 1 88 ? 6.037 -3.219 1.161 1.00 91.25 88 THR A O 1
ATOM 698 N N . CYS A 1 89 ? 4.091 -3.985 0.349 1.00 91.25 89 CYS A N 1
ATOM 699 C CA . CYS A 1 89 ? 4.611 -5.219 -0.228 1.00 91.25 89 CYS A CA 1
ATOM 700 C C . CYS A 1 89 ? 4.804 -5.066 -1.740 1.00 91.25 89 CYS A C 1
ATOM 702 O O . CYS A 1 89 ? 3.997 -4.424 -2.418 1.00 91.25 89 CYS A O 1
ATOM 704 N N . TYR A 1 90 ? 5.827 -5.733 -2.274 1.00 92.56 90 TYR A N 1
ATOM 705 C CA . TYR A 1 90 ? 6.144 -5.745 -3.700 1.00 92.56 90 TYR A CA 1
ATOM 706 C C . TYR A 1 90 ? 6.292 -7.159 -4.248 1.00 92.56 90 TYR A C 1
ATOM 708 O O . TYR A 1 90 ? 6.898 -8.037 -3.628 1.00 92.56 90 TYR A O 1
ATOM 716 N N . GLN A 1 91 ? 5.785 -7.354 -5.461 1.00 92.69 91 GLN A N 1
ATOM 717 C CA . GLN A 1 91 ? 6.060 -8.534 -6.259 1.00 92.69 91 GLN A CA 1
ATOM 718 C C . GLN A 1 91 ? 6.302 -8.157 -7.719 1.00 92.69 91 GLN A C 1
ATOM 720 O O . GLN A 1 91 ? 5.439 -7.573 -8.368 1.00 92.69 91 GLN A O 1
ATOM 725 N N . GLU A 1 92 ? 7.446 -8.578 -8.249 1.00 91.62 92 GLU A N 1
ATOM 726 C CA . GLU A 1 92 ? 7.758 -8.486 -9.673 1.00 91.62 92 GLU A CA 1
ATOM 727 C C . GLU A 1 92 ? 6.824 -9.377 -10.515 1.00 91.62 92 GLU A C 1
ATOM 729 O O . GLU A 1 92 ? 6.443 -10.482 -10.112 1.00 91.62 92 GLU A O 1
ATOM 734 N N . LEU A 1 93 ? 6.463 -8.878 -11.695 1.00 88.50 93 LEU A N 1
ATOM 735 C CA . LEU A 1 93 ? 5.812 -9.601 -12.782 1.00 88.50 93 LEU A CA 1
ATOM 736 C C . LEU A 1 93 ? 6.741 -9.615 -14.010 1.00 88.50 93 LEU A C 1
ATOM 738 O O . LEU A 1 93 ? 7.799 -8.994 -14.027 1.00 88.50 93 LEU A O 1
ATOM 742 N N . ASN A 1 94 ? 6.327 -10.300 -15.075 1.00 83.88 94 ASN A N 1
ATOM 743 C CA . ASN A 1 94 ? 7.077 -10.311 -16.333 1.00 83.88 94 ASN A CA 1
ATOM 744 C C . ASN A 1 94 ? 7.206 -8.892 -16.934 1.00 83.88 94 ASN A C 1
ATOM 746 O O . ASN A 1 94 ? 6.372 -8.027 -16.675 1.00 83.88 94 ASN A O 1
ATOM 750 N N . ASN A 1 95 ? 8.232 -8.675 -17.769 1.00 84.25 95 ASN A N 1
ATOM 751 C CA . ASN A 1 95 ? 8.465 -7.434 -18.528 1.00 84.25 95 ASN A CA 1
ATOM 752 C C . ASN A 1 95 ? 8.590 -6.151 -17.675 1.00 84.25 95 ASN A C 1
ATOM 754 O O . ASN A 1 95 ? 8.098 -5.104 -18.069 1.00 84.25 95 ASN A O 1
ATOM 758 N N . ASN A 1 96 ? 9.253 -6.198 -16.513 1.00 80.94 96 ASN A N 1
ATOM 759 C CA . ASN A 1 96 ? 9.317 -5.082 -15.546 1.00 80.94 96 ASN A CA 1
ATOM 760 C C . ASN A 1 96 ? 7.947 -4.666 -14.967 1.00 80.94 96 ASN A C 1
ATOM 762 O O . ASN A 1 96 ? 7.823 -3.598 -14.359 1.00 80.94 96 ASN A O 1
ATOM 766 N N . GLY A 1 97 ? 6.912 -5.489 -15.149 1.00 88.94 97 GLY A N 1
ATOM 767 C CA . GLY A 1 97 ? 5.646 -5.333 -14.451 1.00 88.94 97 GLY A CA 1
ATOM 768 C C . GLY A 1 97 ? 5.799 -5.603 -12.953 1.00 88.94 97 GLY A C 1
ATOM 769 O O . GLY A 1 97 ? 6.762 -6.220 -12.501 1.00 88.94 97 GLY A O 1
ATOM 770 N N . PHE A 1 98 ? 4.829 -5.161 -12.160 1.00 91.94 98 PHE A N 1
ATOM 771 C CA . PHE A 1 98 ? 4.805 -5.417 -10.725 1.00 91.94 98 PHE A CA 1
ATOM 772 C C . PHE A 1 98 ? 3.397 -5.330 -10.134 1.00 91.94 98 PHE A C 1
ATOM 774 O O . PHE A 1 98 ? 2.478 -4.737 -10.706 1.00 91.94 98 PHE A O 1
ATOM 781 N N . VAL A 1 99 ? 3.256 -5.890 -8.937 1.00 92.69 99 VAL A N 1
ATOM 782 C CA . VAL A 1 99 ? 2.130 -5.681 -8.029 1.00 92.69 99 VAL A CA 1
ATOM 783 C C . VAL A 1 99 ? 2.653 -5.009 -6.769 1.00 92.69 99 VAL A C 1
ATOM 785 O O . VAL A 1 99 ? 3.652 -5.445 -6.195 1.00 92.69 99 VAL A O 1
ATOM 788 N N . LEU A 1 100 ? 1.961 -3.959 -6.343 1.00 93.06 100 LEU A N 1
ATOM 789 C CA . LEU A 1 100 ? 2.184 -3.284 -5.075 1.00 93.06 100 LEU A CA 1
ATOM 790 C C . LEU A 1 100 ? 0.939 -3.380 -4.222 1.00 93.06 100 LEU A C 1
ATOM 792 O O . LEU A 1 100 ? -0.158 -3.084 -4.689 1.00 93.06 100 LEU A O 1
ATOM 796 N N . LEU A 1 101 ? 1.135 -3.707 -2.958 1.00 92.94 101 LEU A N 1
ATOM 797 C CA . LEU A 1 101 ? 0.105 -3.618 -1.941 1.00 92.94 101 LEU A CA 1
ATOM 798 C C . LEU A 1 101 ? 0.574 -2.649 -0.868 1.00 92.94 101 LEU A C 1
ATOM 800 O O . LEU A 1 101 ? 1.683 -2.809 -0.375 1.00 92.94 101 LEU A O 1
ATOM 804 N N . THR A 1 102 ? -0.267 -1.701 -0.471 1.00 90.44 102 THR A N 1
ATOM 805 C CA . THR A 1 102 ? -0.056 -0.891 0.731 1.00 90.44 102 THR A CA 1
ATOM 806 C C . THR A 1 102 ? -1.234 -1.088 1.678 1.00 90.44 102 THR A C 1
ATOM 808 O O . THR A 1 102 ? -2.404 -1.060 1.279 1.00 90.44 102 THR A O 1
ATOM 811 N N . GLY A 1 103 ? -0.919 -1.295 2.953 1.00 88.50 103 GLY A N 1
ATOM 812 C CA . GLY A 1 103 ? -1.893 -1.523 4.013 1.00 88.50 103 GLY A CA 1
ATOM 813 C C . GLY A 1 103 ? -1.427 -0.952 5.347 1.00 88.50 103 GLY A C 1
ATOM 814 O O . GLY A 1 103 ? -0.287 -0.510 5.485 1.00 88.50 103 GLY A O 1
ATOM 815 N N . PHE A 1 104 ? -2.331 -0.950 6.324 1.00 84.88 104 PHE A N 1
ATOM 816 C CA . PHE A 1 104 ? -2.005 -0.615 7.708 1.00 84.88 104 PHE A CA 1
ATOM 817 C C . PHE A 1 104 ? -1.511 -1.847 8.462 1.00 84.88 104 PHE A C 1
ATOM 819 O O . PHE A 1 104 ? -2.091 -2.920 8.313 1.00 84.88 104 PHE A O 1
ATOM 826 N N . GLU A 1 105 ? -0.488 -1.654 9.289 1.00 84.25 105 GLU A N 1
ATOM 827 C CA . GLU A 1 105 ? 0.039 -2.650 10.227 1.00 84.25 105 GLU A CA 1
ATOM 828 C C . GLU A 1 105 ? -1.038 -3.150 11.205 1.00 84.25 105 GLU A C 1
ATOM 830 O O . GLU A 1 105 ? -2.038 -2.464 11.457 1.00 84.25 105 GLU A O 1
ATOM 835 N N . HIS A 1 106 ? -0.806 -4.346 11.755 1.00 76.31 106 HIS A N 1
ATOM 836 C CA . HIS A 1 106 ? -1.663 -5.077 12.699 1.00 76.31 106 HIS A CA 1
ATOM 837 C C . HIS A 1 106 ? -2.548 -4.199 13.581 1.00 76.31 106 HIS A C 1
ATOM 839 O O . HIS A 1 106 ? -2.056 -3.343 14.317 1.00 76.31 106 HIS A O 1
ATOM 845 N N . ASP A 1 107 ? -3.856 -4.459 13.540 1.00 65.81 107 ASP A N 1
ATOM 846 C CA . ASP A 1 107 ? -4.871 -3.872 14.415 1.00 65.81 107 ASP A CA 1
ATOM 847 C C . ASP A 1 107 ? -4.839 -2.335 14.495 1.00 65.81 107 ASP A C 1
ATOM 849 O O . ASP A 1 107 ? -5.534 -1.748 15.322 1.00 65.81 107 ASP A O 1
ATOM 853 N N . PHE A 1 108 ? -4.081 -1.632 13.644 1.00 74.94 108 PHE A N 1
ATOM 854 C CA . PHE A 1 108 ? -3.913 -0.185 13.745 1.00 74.94 108 PHE A CA 1
ATOM 855 C C . PHE A 1 108 ? -5.258 0.515 13.567 1.00 74.94 108 PHE A C 1
ATOM 857 O O . PHE A 1 108 ? -5.638 1.385 14.348 1.00 74.94 108 PHE A O 1
ATOM 864 N N . LEU A 1 109 ? -6.027 0.089 12.568 1.00 67.50 109 LEU A N 1
ATOM 865 C CA . LEU A 1 109 ? -7.360 0.632 12.341 1.00 67.50 109 LEU A CA 1
ATOM 866 C C . LEU A 1 109 ? -8.384 0.118 13.347 1.00 67.50 109 LEU A C 1
ATOM 868 O O . LEU A 1 109 ? -9.282 0.861 13.727 1.00 67.50 109 LEU A O 1
ATOM 872 N N . GLU A 1 110 ? -8.268 -1.124 13.803 1.00 63.59 110 GLU A N 1
ATOM 873 C CA . GLU A 1 110 ? -9.205 -1.666 14.783 1.00 63.59 110 GLU A CA 1
ATOM 874 C C . GLU A 1 110 ? -9.030 -0.982 16.147 1.00 63.59 110 GLU A C 1
ATOM 876 O O . GLU A 1 110 ? -9.993 -0.449 16.698 1.00 63.59 110 GLU A O 1
ATOM 881 N N . SER A 1 111 ? -7.790 -0.876 16.626 1.00 61.78 111 SER A N 1
ATOM 882 C CA . SER A 1 111 ? -7.412 -0.239 17.892 1.00 61.78 111 SER A CA 1
ATOM 883 C C . SER A 1 111 ? -7.658 1.271 17.927 1.00 61.78 111 SER A C 1
ATOM 885 O O . SER A 1 111 ? -7.864 1.832 19.004 1.00 61.78 111 SER A O 1
ATOM 887 N N . LYS A 1 112 ? -7.638 1.952 16.773 1.00 60.50 112 LYS A N 1
ATOM 888 C CA . LYS A 1 112 ? -7.866 3.405 16.687 1.00 60.50 112 LYS A CA 1
ATOM 889 C C . LYS A 1 112 ? -9.276 3.773 16.258 1.00 60.50 112 LYS A C 1
ATOM 891 O O . LYS A 1 112 ? -9.771 4.816 16.673 1.00 60.50 112 LYS A O 1
ATOM 896 N N . VAL A 1 113 ? -9.915 2.958 15.423 1.00 58.03 113 VAL A N 1
ATOM 897 C CA . VAL A 1 113 ? -11.114 3.344 14.666 1.00 58.03 113 VAL A CA 1
ATOM 898 C C . VAL A 1 113 ? -12.292 2.392 14.908 1.00 58.03 113 VAL A C 1
ATOM 900 O O . VAL A 1 113 ? -13.439 2.836 14.865 1.00 58.03 113 VAL A O 1
ATOM 903 N N . GLY A 1 114 ? -12.050 1.130 15.269 1.00 58.12 114 GLY A N 1
ATOM 904 C CA . GLY A 1 114 ? -13.080 0.101 15.436 1.00 58.12 114 GLY A CA 1
ATOM 905 C C . GLY A 1 114 ? -1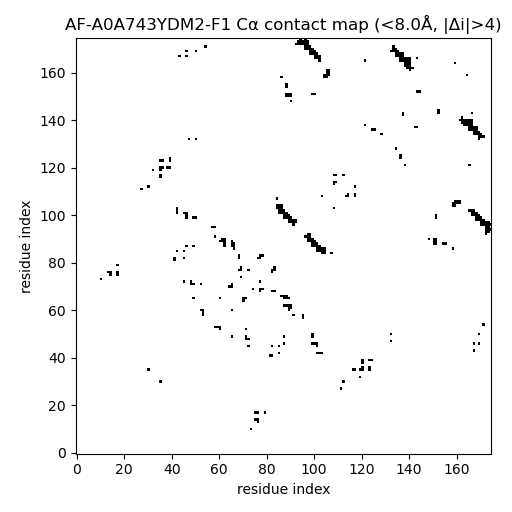3.708 -0.360 14.108 1.00 58.12 114 GLY A C 1
ATOM 906 O O . GLY A 1 114 ? -13.747 0.377 13.120 1.00 58.12 114 GLY A O 1
ATOM 907 N N . LEU A 1 115 ? -14.246 -1.586 14.084 1.00 61.22 115 LEU A N 1
ATOM 908 C CA . LEU A 1 115 ? -14.776 -2.261 12.881 1.00 61.22 115 LEU A CA 1
ATOM 909 C C . LEU A 1 115 ? -15.819 -1.441 12.093 1.00 61.22 115 LEU A C 1
ATOM 911 O O . LEU A 1 115 ? -15.717 -1.304 10.875 1.00 61.22 115 LEU A O 1
ATOM 915 N N . LEU A 1 116 ? -16.798 -0.834 12.777 1.00 59.00 116 LEU A N 1
ATOM 916 C CA . LEU A 1 116 ? -17.856 -0.033 12.136 1.00 59.00 116 LEU A CA 1
ATOM 917 C C . LEU A 1 116 ? -17.312 1.184 11.366 1.00 59.00 116 LEU A C 1
ATOM 919 O O . LEU A 1 116 ? -17.882 1.580 10.349 1.00 59.00 116 LEU A O 1
ATOM 923 N N . LYS A 1 117 ? -16.204 1.777 11.825 1.00 65.75 117 LYS A N 1
ATOM 924 C CA . LYS A 1 117 ? -15.597 2.951 11.182 1.00 65.75 117 LYS A CA 1
ATOM 925 C C . LYS A 1 117 ? -14.550 2.564 10.137 1.00 65.75 117 LYS A C 1
ATOM 927 O O . LYS A 1 117 ? -14.345 3.325 9.196 1.00 65.75 117 LYS A O 1
ATOM 932 N N . ALA A 1 118 ? -13.952 1.373 10.227 1.00 66.06 118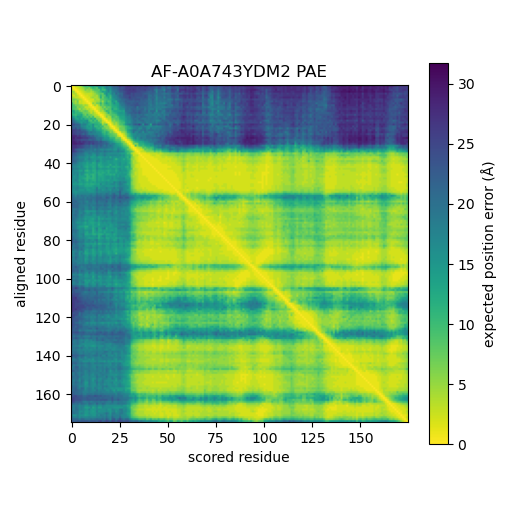 ALA A N 1
ATOM 933 C CA . ALA A 1 118 ? -13.117 0.822 9.157 1.00 66.06 118 ALA A CA 1
ATOM 934 C C . ALA A 1 118 ? -13.902 0.694 7.836 1.00 66.06 118 ALA A C 1
ATOM 936 O O . ALA A 1 118 ? -13.387 1.041 6.776 1.00 66.06 118 ALA A O 1
ATOM 937 N N . TRP A 1 119 ? -15.187 0.327 7.892 1.00 68.19 119 TRP A N 1
ATOM 938 C CA . TRP A 1 119 ? -16.056 0.334 6.707 1.00 68.19 119 TRP A CA 1
ATOM 939 C C . TRP A 1 119 ? -16.250 1.750 6.135 1.00 68.19 119 TRP A C 1
ATOM 941 O O . TRP A 1 119 ? -16.183 1.954 4.927 1.00 68.19 119 TRP A O 1
ATOM 951 N N . GLN A 1 120 ? -16.412 2.776 6.974 1.00 69.62 120 GLN A N 1
ATOM 952 C CA . GLN A 1 120 ? -16.512 4.163 6.488 1.00 69.62 120 GLN A CA 1
ATOM 953 C C . GLN A 1 120 ? -15.249 4.606 5.729 1.00 69.62 120 GLN A C 1
ATOM 955 O O . GLN A 1 120 ? -15.351 5.313 4.727 1.00 69.62 120 GLN A O 1
ATOM 960 N N . ILE A 1 121 ? -14.072 4.147 6.168 1.00 68.88 121 ILE A N 1
ATOM 961 C CA . ILE A 1 121 ? -12.790 4.353 5.481 1.00 68.88 121 ILE A CA 1
ATOM 962 C C . ILE A 1 121 ? -12.802 3.645 4.112 1.00 68.88 121 ILE A C 1
ATOM 964 O O . ILE A 1 121 ? -12.447 4.263 3.110 1.00 68.88 121 ILE A O 1
ATOM 968 N N . VAL A 1 122 ? -13.272 2.394 4.035 1.00 70.38 122 VAL A N 1
ATOM 969 C CA . VAL A 1 122 ? -13.409 1.640 2.769 1.00 70.38 122 VAL A CA 1
ATOM 970 C C . VAL A 1 122 ? -14.338 2.342 1.777 1.00 70.38 122 VAL A C 1
ATOM 972 O O . VAL A 1 122 ? -13.967 2.507 0.617 1.00 70.38 122 VAL A O 1
ATOM 975 N N . ASN A 1 123 ? -15.508 2.807 2.220 1.00 70.94 123 ASN A N 1
ATOM 976 C CA . ASN A 1 123 ? -16.432 3.566 1.368 1.00 70.94 123 ASN A CA 1
ATOM 977 C C . ASN A 1 123 ? -15.777 4.840 0.824 1.00 70.94 123 ASN A C 1
ATOM 979 O O . ASN A 1 123 ? -15.782 5.072 -0.381 1.00 70.94 123 ASN A O 1
ATOM 983 N N . ALA A 1 124 ? -15.124 5.614 1.696 1.00 67.00 124 ALA A N 1
ATOM 984 C CA . ALA A 1 124 ? -14.423 6.825 1.285 1.00 67.00 124 ALA A CA 1
ATOM 985 C C . ALA A 1 124 ? -13.281 6.547 0.288 1.00 67.00 124 ALA A C 1
ATOM 987 O O . ALA A 1 124 ? -13.032 7.374 -0.589 1.00 67.00 124 ALA A O 1
ATOM 988 N N . MET A 1 125 ? -12.600 5.399 0.391 1.00 70.25 125 MET A N 1
ATOM 989 C CA 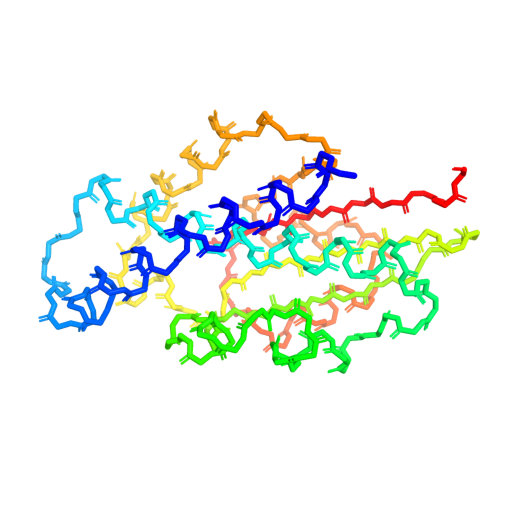. MET A 1 125 ? -11.628 4.966 -0.618 1.00 70.25 125 MET A CA 1
ATOM 990 C C . MET A 1 125 ? -12.282 4.693 -1.964 1.00 70.25 125 MET A C 1
ATOM 992 O O . MET A 1 125 ? -11.787 5.207 -2.962 1.00 70.25 125 MET A O 1
ATOM 996 N N . MET A 1 126 ? -13.368 3.915 -1.996 1.00 67.38 126 MET A N 1
ATOM 997 C CA . MET A 1 126 ? -14.062 3.559 -3.240 1.00 67.38 126 MET A CA 1
ATOM 998 C C . MET A 1 126 ? -14.588 4.794 -3.982 1.00 67.38 126 MET A C 1
ATOM 1000 O O . MET A 1 126 ? -14.454 4.869 -5.201 1.00 67.38 126 MET A O 1
ATOM 1004 N N . ASP A 1 127 ? -15.080 5.796 -3.252 1.00 59.34 127 ASP A N 1
ATOM 1005 C CA . ASP A 1 127 ? -15.549 7.065 -3.824 1.00 59.34 127 ASP A CA 1
ATOM 1006 C C . ASP A 1 127 ? -14.408 7.937 -4.388 1.00 59.34 127 ASP A C 1
ATOM 1008 O O . ASP A 1 127 ? -14.647 8.839 -5.191 1.00 59.34 127 ASP A O 1
ATOM 1012 N N . SER A 1 128 ? -13.162 7.684 -3.972 1.00 55.44 128 SER A N 1
ATOM 1013 C CA . SER A 1 128 ? -11.988 8.505 -4.302 1.00 55.44 128 SER A CA 1
ATOM 1014 C C . SER A 1 128 ? -11.114 7.922 -5.424 1.00 55.44 128 SER A C 1
ATOM 1016 O O . SER A 1 128 ? -10.080 8.509 -5.746 1.00 55.44 128 SER A O 1
ATOM 1018 N N . ILE A 1 129 ? -11.496 6.794 -6.045 1.00 57.28 129 ILE A N 1
ATOM 1019 C CA . ILE A 1 129 ? -10.711 6.107 -7.099 1.00 57.28 129 ILE A CA 1
ATOM 1020 C C . ILE A 1 129 ? -10.853 6.808 -8.466 1.00 57.28 129 ILE A C 1
ATOM 1022 O O . ILE A 1 129 ? -11.165 6.200 -9.486 1.00 57.28 129 ILE A O 1
ATOM 1026 N N . ALA A 1 130 ? -10.603 8.114 -8.505 1.00 50.50 130 ALA A N 1
ATOM 1027 C CA . ALA A 1 130 ? -10.435 8.890 -9.729 1.00 50.50 130 ALA A CA 1
ATOM 1028 C C . ALA A 1 130 ? -8.953 9.273 -9.875 1.00 50.50 130 ALA A C 1
ATOM 1030 O O . ALA A 1 130 ? -8.578 10.433 -9.717 1.00 50.50 130 ALA A O 1
ATOM 1031 N N . THR A 1 131 ? -8.086 8.282 -10.105 1.00 56.75 131 THR A N 1
ATOM 1032 C CA . THR A 1 131 ? -6.634 8.496 -10.236 1.00 56.75 131 THR A CA 1
ATOM 1033 C C . THR A 1 131 ? -6.069 7.760 -11.445 1.00 56.75 131 THR A C 1
ATOM 1035 O O . THR A 1 131 ? -6.533 6.668 -11.756 1.00 56.75 131 THR A O 1
ATOM 1038 N N . ASP A 1 132 ? -5.000 8.288 -12.046 1.00 56.78 132 ASP A N 1
ATOM 1039 C CA . ASP A 1 132 ? -4.267 7.642 -13.153 1.00 56.78 132 ASP A CA 1
ATOM 1040 C C . ASP A 1 132 ? -3.485 6.378 -12.730 1.00 56.78 132 ASP A C 1
ATOM 1042 O O . ASP A 1 132 ? -2.854 5.716 -13.557 1.00 56.78 132 ASP A O 1
ATOM 1046 N N . VAL A 1 133 ? -3.481 6.041 -11.435 1.00 66.12 133 VAL A N 1
ATOM 1047 C CA . VAL A 1 133 ? -2.916 4.787 -10.928 1.00 66.12 133 VAL A CA 1
ATOM 1048 C C . VAL A 1 133 ? -4.002 3.705 -10.983 1.00 66.12 133 VAL A C 1
ATOM 1050 O O . VAL A 1 133 ? -5.082 3.915 -10.429 1.00 66.12 133 VAL A O 1
ATOM 1053 N N . PRO A 1 134 ? -3.739 2.533 -11.593 1.00 74.69 134 PRO A N 1
ATOM 1054 C CA . PRO A 1 134 ? -4.687 1.423 -11.609 1.00 74.69 134 PRO A CA 1
ATOM 1055 C C . PRO A 1 134 ? -4.794 0.824 -10.203 1.00 74.69 134 PRO A C 1
ATOM 1057 O O . PRO A 1 134 ? -3.964 0.007 -9.803 1.00 74.69 134 PRO A O 1
ATOM 1060 N N . LEU A 1 135 ? -5.791 1.276 -9.440 1.00 79.56 135 LEU A N 1
ATOM 1061 C CA . LEU A 1 135 ? -6.005 0.904 -8.044 1.00 79.56 135 LEU A CA 1
ATOM 1062 C C . LEU A 1 135 ? -7.180 -0.059 -7.900 1.00 79.56 135 LEU A C 1
ATOM 1064 O O . LEU A 1 135 ? -8.228 0.094 -8.521 1.00 79.56 135 LEU A O 1
ATOM 1068 N N . THR A 1 136 ? -7.009 -1.058 -7.045 1.00 85.19 136 THR A N 1
ATOM 1069 C CA . THR A 1 136 ? -8.045 -2.010 -6.644 1.00 85.19 136 THR A CA 1
ATOM 1070 C C . THR A 1 136 ? -8.063 -2.101 -5.127 1.00 85.19 136 THR A C 1
ATOM 1072 O O . THR A 1 136 ? -7.014 -2.216 -4.494 1.00 85.19 136 THR A O 1
ATOM 1075 N N . VAL A 1 137 ? -9.259 -2.066 -4.540 1.00 84.00 137 VAL A N 1
ATOM 1076 C CA . VAL A 1 137 ? -9.450 -2.242 -3.098 1.00 84.00 137 VAL A CA 1
ATOM 1077 C C . VAL A 1 137 ? -9.937 -3.660 -2.836 1.00 84.00 137 VAL A C 1
ATOM 1079 O O . VAL A 1 137 ? -10.993 -4.067 -3.319 1.00 84.00 137 VAL A O 1
ATOM 1082 N N . TYR A 1 138 ? -9.185 -4.413 -2.040 1.00 85.25 138 TYR A N 1
ATOM 1083 C CA . TYR A 1 138 ? -9.633 -5.694 -1.503 1.00 85.25 138 TYR A CA 1
ATOM 1084 C C . TYR A 1 138 ? -10.192 -5.466 -0.109 1.00 85.25 138 TYR A C 1
ATOM 1086 O O . TYR A 1 138 ? -9.498 -4.917 0.730 1.00 85.25 138 TYR A O 1
ATOM 1094 N N . THR A 1 139 ? -11.421 -5.904 0.157 1.00 81.19 139 THR A N 1
ATOM 1095 C CA . THR A 1 139 ? -12.096 -5.709 1.457 1.00 81.19 139 THR A CA 1
ATOM 1096 C C . THR A 1 139 ? -12.022 -6.933 2.374 1.00 81.19 139 THR A C 1
ATOM 1098 O O . THR A 1 139 ? -12.815 -7.055 3.300 1.00 81.19 139 THR A O 1
ATOM 1101 N N . SER A 1 140 ? -11.174 -7.910 2.046 1.00 80.56 140 SER A N 1
ATOM 1102 C CA . SER A 1 140 ? -10.957 -9.091 2.884 1.00 80.56 140 SER A CA 1
ATOM 1103 C C . SER A 1 140 ? -9.634 -9.749 2.526 1.00 80.56 140 SER A C 1
ATOM 1105 O O . SER A 1 140 ? -9.320 -9.871 1.333 1.00 80.56 140 SER A O 1
ATOM 1107 N N . ARG A 1 141 ? -8.935 -10.279 3.530 1.00 84.38 141 ARG A N 1
ATOM 1108 C CA . ARG A 1 141 ? -7.687 -11.031 3.340 1.00 84.38 141 ARG A CA 1
ATOM 1109 C C . ARG A 1 141 ? -7.876 -12.240 2.422 1.00 84.38 141 ARG A C 1
ATOM 1111 O O . ARG A 1 141 ? -7.085 -12.434 1.510 1.00 84.38 141 ARG A O 1
ATOM 1118 N N . ASN A 1 142 ? -8.971 -12.985 2.574 1.00 85.38 142 ASN A N 1
ATOM 1119 C CA . ASN A 1 142 ? -9.243 -14.174 1.754 1.00 85.38 142 ASN A CA 1
ATOM 1120 C C . ASN A 1 142 ? -9.355 -13.858 0.255 1.00 85.38 142 ASN A C 1
ATOM 1122 O O . ASN A 1 142 ? -8.773 -14.563 -0.564 1.00 85.38 142 ASN A O 1
ATOM 1126 N N . LYS A 1 143 ? -10.058 -12.777 -0.117 1.00 87.06 143 LYS A N 1
ATOM 1127 C CA . LYS A 1 143 ? -10.141 -12.337 -1.524 1.00 87.06 143 LYS A CA 1
ATOM 1128 C C . LYS A 1 143 ? -8.780 -11.933 -2.081 1.00 87.06 143 LYS A C 1
ATOM 1130 O O . LYS A 1 143 ? -8.501 -12.209 -3.240 1.00 87.06 143 LYS A O 1
ATOM 1135 N N . LEU A 1 144 ? -7.950 -11.273 -1.272 1.00 88.31 144 LEU A N 1
ATOM 1136 C CA . LEU A 1 144 ? -6.599 -10.9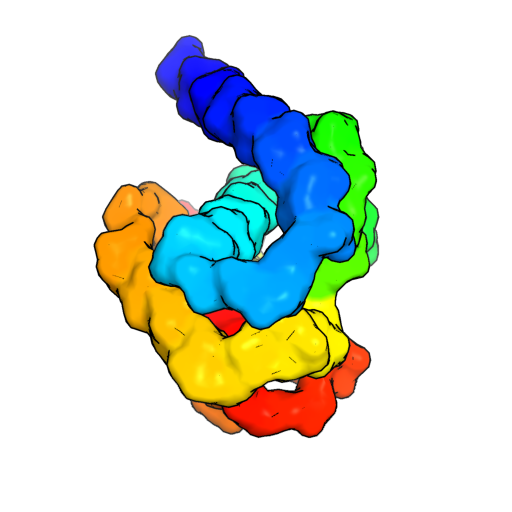13 -1.684 1.00 88.31 144 LEU A CA 1
ATOM 1137 C C . LEU A 1 144 ? -5.738 -12.168 -1.882 1.00 88.31 144 LEU A C 1
ATOM 1139 O O . LEU A 1 144 ? -5.117 -12.315 -2.929 1.00 88.31 144 LEU A O 1
ATOM 1143 N N . MET A 1 145 ? -5.751 -13.084 -0.913 1.00 86.94 145 MET A N 1
ATOM 1144 C CA . MET A 1 145 ? -4.946 -14.310 -0.926 1.00 86.94 145 MET A CA 1
ATOM 1145 C C . MET A 1 145 ? -5.368 -15.318 -1.998 1.00 86.94 145 MET A C 1
ATOM 1147 O O . MET A 1 145 ? -4.586 -16.203 -2.328 1.00 86.94 145 MET A O 1
ATOM 1151 N N . ALA A 1 146 ? -6.569 -15.178 -2.565 1.00 89.06 146 ALA A N 1
ATOM 1152 C CA . ALA A 1 146 ? -6.991 -15.939 -3.738 1.00 89.06 146 ALA A CA 1
ATOM 1153 C C . ALA A 1 146 ? -6.187 -15.589 -5.008 1.00 89.06 146 ALA A C 1
ATOM 1155 O O . ALA A 1 146 ? -6.278 -16.306 -5.999 1.00 89.06 146 ALA A O 1
ATOM 1156 N N . ASN A 1 147 ? -5.401 -14.504 -4.994 1.00 88.19 147 ASN A N 1
ATOM 1157 C CA . ASN A 1 147 ? -4.439 -14.210 -6.051 1.00 88.19 147 ASN A CA 1
ATOM 1158 C C . ASN A 1 147 ? -3.160 -15.047 -5.879 1.00 88.19 147 ASN A C 1
ATOM 1160 O O . ASN A 1 147 ? -2.656 -15.215 -4.767 1.00 88.19 147 ASN A O 1
ATOM 1164 N N . ASP A 1 148 ? -2.540 -15.443 -6.993 1.00 87.62 148 ASP A N 1
ATOM 1165 C CA . ASP A 1 148 ? -1.270 -16.192 -7.023 1.00 87.62 148 ASP A CA 1
ATOM 1166 C C . ASP A 1 148 ? -0.019 -15.329 -6.729 1.00 87.62 148 ASP A C 1
ATOM 1168 O O . ASP A 1 148 ? 1.111 -15.642 -7.123 1.00 87.62 148 ASP A O 1
ATOM 1172 N N . TRP A 1 149 ? -0.183 -14.214 -6.014 1.00 92.19 149 TRP A N 1
ATOM 1173 C CA . TRP A 1 149 ? 0.905 -13.305 -5.658 1.00 92.19 149 TRP A CA 1
ATOM 1174 C C . TRP A 1 149 ? 1.632 -13.763 -4.394 1.00 92.19 149 TRP A C 1
ATOM 1176 O O . TRP A 1 149 ? 1.495 -13.178 -3.323 1.00 92.19 149 TRP A O 1
ATOM 1186 N N . LYS A 1 150 ? 2.429 -14.828 -4.518 1.00 91.88 150 LYS A N 1
ATOM 1187 C CA . LYS A 1 150 ? 3.121 -15.484 -3.393 1.00 91.88 150 LYS A CA 1
ATOM 1188 C C . LYS A 1 150 ? 3.891 -14.527 -2.473 1.00 91.88 150 LYS A C 1
ATOM 1190 O O . LYS A 1 150 ? 3.791 -14.679 -1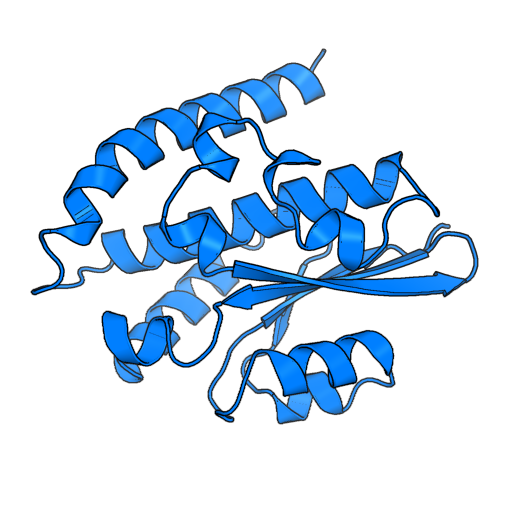.259 1.00 91.88 150 LYS A O 1
ATOM 1195 N N . LYS A 1 151 ? 4.634 -13.551 -3.018 1.00 91.00 151 LYS A N 1
ATOM 1196 C CA . LYS A 1 151 ? 5.402 -12.584 -2.207 1.00 91.00 151 LYS A CA 1
ATOM 1197 C C . LYS A 1 151 ? 4.475 -11.624 -1.459 1.00 91.00 151 LYS A C 1
ATOM 1199 O O . LYS A 1 151 ? 4.701 -11.359 -0.284 1.00 91.00 151 LYS A O 1
ATOM 1204 N N . ILE A 1 152 ? 3.402 -11.168 -2.110 1.00 92.00 152 ILE A N 1
ATOM 1205 C CA . ILE A 1 152 ? 2.375 -10.338 -1.465 1.00 92.00 152 ILE A CA 1
ATOM 1206 C C . ILE A 1 152 ? 1.678 -11.124 -0.350 1.00 92.00 152 ILE A C 1
ATOM 1208 O O . ILE A 1 152 ? 1.573 -10.627 0.763 1.00 92.00 152 ILE A O 1
ATOM 1212 N N . ASN A 1 153 ? 1.257 -12.363 -0.614 1.00 91.12 153 ASN A N 1
ATOM 1213 C CA . ASN A 1 153 ? 0.560 -13.198 0.365 1.00 91.12 153 ASN A CA 1
ATOM 1214 C C . ASN A 1 153 ? 1.435 -13.491 1.593 1.00 91.12 153 ASN A C 1
ATOM 1216 O O . ASN A 1 153 ? 0.938 -13.442 2.715 1.00 91.12 153 ASN A O 1
ATOM 1220 N N . ALA A 1 154 ? 2.728 -13.771 1.396 1.00 91.12 154 ALA A N 1
ATOM 1221 C CA . ALA A 1 154 ? 3.672 -13.959 2.496 1.00 91.12 154 ALA A CA 1
ATOM 1222 C C . ALA A 1 154 ? 3.812 -12.686 3.347 1.00 91.12 154 ALA A C 1
ATOM 1224 O O . ALA A 1 154 ? 3.654 -12.755 4.560 1.00 91.12 154 ALA A O 1
ATOM 1225 N N . CYS A 1 155 ? 4.006 -11.533 2.704 1.00 90.31 155 CYS A N 1
ATOM 1226 C CA . CYS A 1 155 ? 4.113 -10.231 3.365 1.00 90.31 155 CYS A CA 1
ATOM 1227 C C . CYS A 1 155 ? 2.832 -9.862 4.140 1.00 90.31 155 CYS A C 1
ATOM 1229 O O . CYS A 1 155 ? 2.880 -9.463 5.296 1.00 90.31 155 CYS A O 1
ATOM 1231 N N . VAL A 1 156 ? 1.648 -10.090 3.567 1.00 88.81 156 VAL A N 1
ATOM 1232 C CA . VAL A 1 156 ? 0.371 -9.853 4.266 1.00 88.81 156 VAL A CA 1
ATOM 1233 C C . VAL A 1 156 ? 0.233 -10.729 5.509 1.00 88.81 156 VAL A C 1
ATOM 1235 O O . VAL A 1 156 ? -0.277 -10.264 6.520 1.00 88.81 156 VAL A O 1
ATOM 1238 N N . ASN A 1 157 ? 0.686 -11.983 5.458 1.00 88.56 157 ASN A N 1
ATOM 1239 C CA . ASN A 1 157 ? 0.653 -12.866 6.625 1.00 88.56 157 ASN A CA 1
ATOM 1240 C C . ASN A 1 157 ? 1.600 -12.408 7.743 1.00 88.56 157 ASN A C 1
ATOM 1242 O O . ASN A 1 157 ? 1.357 -12.748 8.898 1.00 88.56 157 ASN A O 1
ATOM 1246 N N . GLU A 1 158 ? 2.663 -11.678 7.400 1.00 88.75 158 GLU A N 1
ATOM 1247 C CA . GLU A 1 158 ? 3.584 -11.078 8.364 1.00 88.75 158 GLU A CA 1
ATOM 1248 C C . GLU A 1 158 ? 2.958 -9.863 9.051 1.00 88.75 158 GLU A C 1
ATOM 1250 O O . GLU A 1 158 ? 3.082 -9.756 10.262 1.00 88.75 158 GLU A O 1
ATOM 1255 N N . HIS A 1 159 ? 2.230 -9.023 8.306 1.00 87.62 159 HIS A N 1
ATOM 1256 C CA . HIS A 1 159 ? 1.720 -7.726 8.776 1.00 87.62 159 HIS A CA 1
ATOM 1257 C C . HIS A 1 159 ? 0.240 -7.705 9.204 1.00 87.62 159 HIS A C 1
ATOM 1259 O O . HIS A 1 159 ? -0.241 -6.710 9.752 1.00 87.62 159 HIS A O 1
ATOM 1265 N N . VAL A 1 160 ? -0.531 -8.766 8.928 1.00 82.38 160 VAL A N 1
ATOM 1266 C CA . VAL A 1 160 ? -1.984 -8.804 9.171 1.00 82.38 160 VAL A CA 1
ATOM 1267 C C . VAL A 1 160 ? -2.441 -10.143 9.745 1.00 82.38 160 VAL A C 1
ATOM 1269 O O . VAL A 1 160 ? -2.298 -11.207 9.142 1.00 82.38 160 VAL A O 1
ATOM 1272 N N . THR A 1 161 ? -3.092 -10.076 10.904 1.00 73.25 161 THR A N 1
ATOM 1273 C CA . THR A 1 161 ? -3.604 -11.230 11.662 1.00 73.25 161 THR A CA 1
ATOM 1274 C C . THR A 1 161 ? -5.123 -11.393 11.564 1.00 73.25 161 THR A C 1
ATOM 1276 O O . THR A 1 161 ? -5.618 -12.512 11.696 1.00 73.25 161 THR A O 1
ATOM 1279 N N . VAL A 1 162 ? -5.863 -10.317 11.278 1.00 68.94 162 VAL A N 1
ATOM 1280 C CA . VAL A 1 162 ? -7.334 -10.308 11.193 1.00 68.94 162 VAL A CA 1
ATOM 1281 C C . VAL A 1 162 ? -7.849 -10.512 9.759 1.00 68.94 162 VAL A C 1
ATOM 1283 O O . VAL A 1 162 ? -7.154 -10.246 8.780 1.00 68.94 162 VAL A O 1
ATOM 1286 N N . ASN A 1 163 ? -9.078 -11.025 9.619 1.00 63.53 163 ASN A N 1
ATOM 1287 C CA . ASN A 1 163 ? -9.690 -11.297 8.306 1.00 63.53 163 ASN A CA 1
ATOM 1288 C C . ASN A 1 163 ? -10.403 -10.077 7.701 1.00 63.53 163 ASN A C 1
ATOM 1290 O O . ASN A 1 163 ? -10.401 -9.917 6.473 1.00 63.53 163 ASN A O 1
ATOM 1294 N N . ASP A 1 164 ? -10.957 -9.213 8.555 1.00 62.47 164 ASP A N 1
ATOM 1295 C CA . ASP A 1 164 ? -11.709 -8.009 8.182 1.00 62.47 164 ASP A CA 1
ATOM 1296 C C . ASP A 1 164 ? -10.771 -6.812 7.974 1.00 62.47 164 ASP A C 1
ATOM 1298 O O . ASP A 1 164 ? -10.900 -5.746 8.572 1.00 62.47 164 ASP A O 1
ATOM 1302 N N . SER A 1 165 ? -9.785 -7.013 7.107 1.00 70.19 165 SER A N 1
ATOM 1303 C CA . SER A 1 165 ? -8.869 -5.973 6.650 1.00 70.19 165 SER A CA 1
ATOM 1304 C C . SER A 1 165 ? -9.238 -5.507 5.254 1.00 70.19 165 SER A C 1
ATOM 1306 O O . SER A 1 165 ? -9.841 -6.242 4.466 1.00 70.19 165 SER A O 1
ATOM 1308 N N . PHE A 1 166 ? -8.802 -4.299 4.917 1.00 77.75 166 PHE A N 1
ATOM 1309 C CA . PHE A 1 166 ? -8.782 -3.852 3.538 1.00 77.75 166 PHE A CA 1
ATOM 1310 C C . PHE A 1 166 ? -7.354 -3.589 3.070 1.00 77.75 166 PHE A C 1
ATOM 1312 O O . PHE A 1 166 ? -6.467 -3.277 3.862 1.00 77.75 166 PHE A O 1
ATOM 1319 N N . PHE A 1 167 ? -7.152 -3.6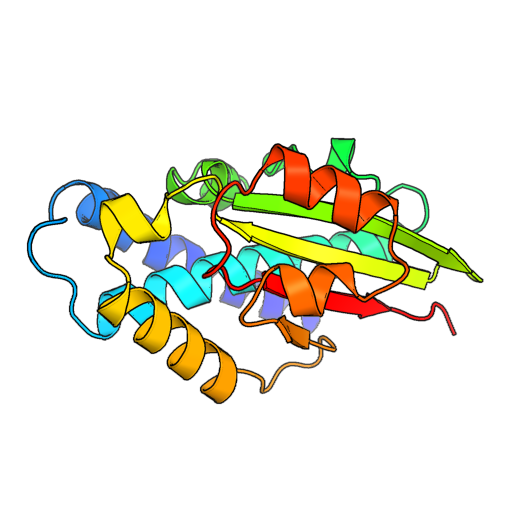99 1.763 1.00 83.69 167 PHE A N 1
ATOM 1320 C CA . PHE A 1 167 ? -5.849 -3.583 1.126 1.00 83.69 167 PHE A CA 1
ATOM 1321 C C . PHE A 1 167 ? -5.979 -2.748 -0.133 1.00 83.69 167 PHE A C 1
ATOM 1323 O O . PHE A 1 167 ? -6.886 -2.980 -0.940 1.00 83.69 167 PHE A O 1
ATOM 1330 N N . LEU A 1 168 ? -5.062 -1.803 -0.305 1.00 87.50 168 LEU A N 1
ATOM 1331 C CA . LEU A 1 168 ? -4.953 -1.029 -1.525 1.00 87.50 168 LEU A CA 1
ATOM 1332 C C . LEU A 1 168 ? -3.889 -1.674 -2.407 1.00 87.50 168 LEU A C 1
ATOM 1334 O O . LEU A 1 168 ? -2.747 -1.842 -1.989 1.00 87.50 168 LEU A O 1
ATOM 1338 N N . VAL A 1 169 ? -4.276 -2.074 -3.614 1.00 90.62 169 VAL A N 1
ATOM 1339 C CA . VAL A 1 169 ? -3.391 -2.761 -4.555 1.00 90.62 169 VAL A CA 1
ATOM 1340 C C . VAL A 1 169 ? -3.295 -1.956 -5.840 1.00 90.62 169 VAL A C 1
ATOM 1342 O O . VAL A 1 169 ? -4.317 -1.540 -6.381 1.00 90.62 169 VAL A O 1
ATOM 1345 N N . SER A 1 170 ? -2.084 -1.778 -6.361 1.00 89.88 170 SER A N 1
ATOM 1346 C CA . SER A 1 170 ? -1.867 -1.341 -7.739 1.00 89.88 170 SER A CA 1
ATOM 1347 C C . SER A 1 170 ? -1.045 -2.348 -8.528 1.00 89.88 170 SER A C 1
ATOM 1349 O O . SER A 1 170 ? -0.191 -3.053 -7.990 1.00 89.88 170 SER A O 1
ATOM 1351 N N . LYS A 1 171 ? -1.323 -2.424 -9.830 1.00 90.44 171 LYS A N 1
ATOM 1352 C CA . LYS A 1 171 ? -0.663 -3.349 -10.754 1.00 90.44 171 LYS A CA 1
ATOM 1353 C C . LYS A 1 171 ? -0.174 -2.606 -11.990 1.00 90.44 171 LYS A C 1
ATOM 1355 O O . LYS A 1 171 ? -0.948 -1.912 -12.637 1.00 90.44 171 LYS A O 1
ATOM 1360 N N . TYR A 1 172 ? 1.090 -2.809 -12.341 1.00 88.69 172 TYR A N 1
ATOM 1361 C CA . TYR A 1 172 ? 1.702 -2.335 -13.579 1.00 88.69 172 TYR A CA 1
ATOM 1362 C C . TYR A 1 172 ? 2.127 -3.540 -14.422 1.00 88.69 172 TYR A C 1
ATOM 1364 O O . TYR A 1 172 ? 2.728 -4.471 -13.893 1.00 88.69 172 TYR A O 1
ATOM 1372 N N . THR A 1 173 ? 1.799 -3.564 -15.713 1.00 86.69 173 THR A N 1
ATOM 1373 C CA . THR A 1 173 ? 2.076 -4.720 -16.587 1.00 86.69 173 THR A CA 1
ATOM 1374 C C . THR A 1 173 ? 3.412 -4.640 -17.318 1.00 86.69 173 THR A C 1
ATOM 1376 O O . THR A 1 173 ? 3.860 -5.664 -17.819 1.00 86.69 173 THR A O 1
ATOM 1379 N N . GLY A 1 174 ? 4.071 -3.476 -17.339 1.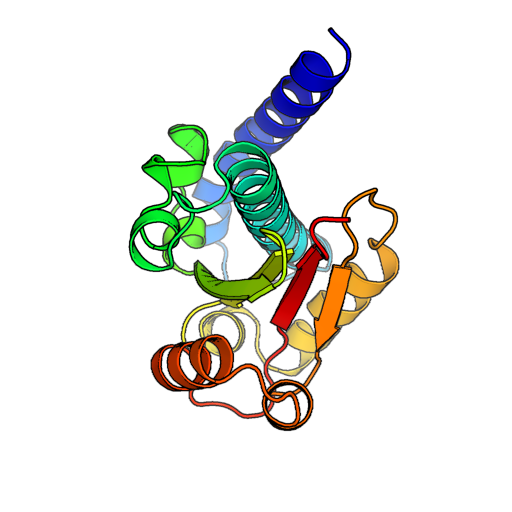00 76.62 174 GLY A N 1
ATOM 1380 C CA . GLY A 1 174 ? 5.371 -3.327 -18.002 1.00 76.62 174 GLY A CA 1
ATOM 1381 C C . GLY A 1 174 ? 5.329 -3.279 -19.533 1.00 76.62 174 GLY A C 1
ATOM 1382 O O . GLY A 1 174 ? 6.388 -3.241 -20.151 1.00 76.62 174 GLY A O 1
ATOM 1383 N N . GLU A 1 175 ? 4.127 -3.278 -20.118 1.00 69.94 175 GLU A N 1
ATOM 1384 C CA . GLU A 1 175 ? 3.878 -3.163 -21.565 1.00 69.94 175 GLU A CA 1
ATOM 1385 C C . GLU A 1 175 ? 4.170 -1.761 -22.115 1.00 69.94 175 GLU A C 1
ATOM 1387 O O . GLU A 1 175 ? 3.833 -0.763 -21.431 1.00 69.94 175 GLU A O 1
#

Radius of gyration: 15.63 Å; Cα contacts (8 Å, |Δi|>4): 224; chains: 1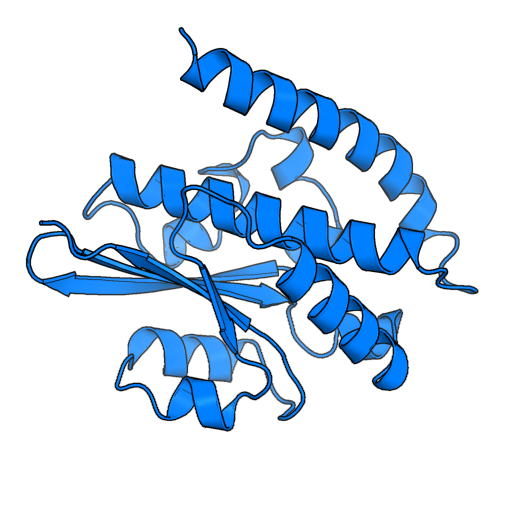; bounding box: 33×37×43 Å

Mean predicted aligned error: 10.47 Å

Secondary structure (DSSP, 8-state):
-HHHHHHHHHHHHHHHHHHHHTTTTT-TT---HHHHHHHHHHHHHHHHHHHHHHHHHGGG--HHHHH-GGGTS-HHHHT-GGGGSEEEEEEE-GGG-EEEEEEE-TTHHHHHH-HHHHHHHHHHHHHT--SSS-EEEESSHHHHHTS--HHHHHHHHHH---SS--EEEEEE---

Solvent-accessible surface area (backbone atoms only — not comparable to full-atom values): 9883 Å² total; per-residue (Å²): 114,70,66,61,49,52,54,48,51,52,47,50,55,46,53,59,45,50,70,56,42,74,56,48,79,78,54,74,86,68,87,51,75,67,53,37,51,49,56,41,49,53,53,50,50,52,42,51,37,52,49,52,46,31,73,74,49,37,89,73,52,45,40,72,56,51,64,40,46,66,77,62,38,62,65,76,56,40,66,34,74,67,56,74,43,45,47,40,37,44,34,83,46,67,68,74,8,32,40,40,38,34,36,66,34,61,60,50,58,50,78,69,53,31,71,80,46,50,52,55,27,51,52,55,45,68,77,58,75,82,61,98,61,61,70,48,77,36,76,26,46,68,71,53,56,71,47,92,48,62,57,40,47,53,48,46,61,74,43,44,88,68,58,88,37,62,38,44,32,38,63,46,69,51,124

pLDDT: mean 70.94, std 18.51, range [27.94, 93.06]